Protein AF-A0A0C2F313-F1 (afdb_monomer)

pLDDT: mean 82.33, std 13.72, range [40.53, 96.88]

Structure (mmCIF, N/CA/C/O backbone):
data_AF-A0A0C2F313-F1
#
_entry.id   AF-A0A0C2F313-F1
#
loop_
_atom_site.group_PDB
_atom_site.id
_atom_site.type_symbol
_atom_site.label_atom_id
_atom_site.label_alt_id
_atom_site.label_comp_id
_atom_site.label_asym_id
_atom_site.label_entity_id
_atom_site.label_seq_id
_atom_site.pdbx_PDB_ins_code
_atom_site.Cartn_x
_atom_site.Cartn_y
_atom_site.Cartn_z
_atom_site.occupancy
_atom_site.B_iso_or_equiv
_atom_site.auth_seq_id
_atom_site.auth_comp_id
_atom_site.auth_asym_id
_atom_site.auth_atom_id
_atom_site.pdbx_PDB_model_num
ATOM 1 N N . CYS A 1 1 ? -8.601 -24.180 -4.640 1.00 41.12 1 CYS A N 1
ATOM 2 C CA . CYS A 1 1 ? -8.297 -23.040 -3.753 1.00 41.12 1 CYS A CA 1
ATOM 3 C C . CYS A 1 1 ? -7.068 -23.383 -2.917 1.00 41.12 1 CYS A C 1
ATOM 5 O O . CYS A 1 1 ? -7.203 -24.050 -1.906 1.00 41.12 1 CYS A O 1
ATOM 7 N N . LEU A 1 2 ? -5.879 -23.014 -3.387 1.00 40.53 2 LEU A N 1
ATOM 8 C CA . LEU A 1 2 ? -4.592 -23.135 -2.686 1.00 40.53 2 LEU A CA 1
ATOM 9 C C . LEU A 1 2 ? -3.961 -21.728 -2.689 1.00 40.53 2 LEU A C 1
ATOM 11 O O . LEU A 1 2 ? -4.260 -20.964 -3.603 1.00 40.53 2 LEU A O 1
ATOM 15 N N . PRO A 1 3 ? -3.248 -21.316 -1.632 1.00 49.00 3 PRO A N 1
ATOM 16 C CA . PRO A 1 3 ? -3.919 -20.667 -0.516 1.00 49.00 3 PRO A CA 1
ATOM 17 C C . PRO A 1 3 ? -3.353 -19.272 -0.231 1.00 49.00 3 PRO A C 1
ATOM 19 O O . PRO A 1 3 ? -2.154 -19.018 -0.322 1.00 49.00 3 PRO A O 1
ATOM 22 N N . PHE A 1 4 ? -4.233 -18.405 0.264 1.00 51.00 4 PHE A N 1
ATOM 23 C CA . PHE A 1 4 ? -3.925 -17.141 0.942 1.00 51.00 4 PHE A CA 1
ATOM 24 C C . PHE A 1 4 ? -2.822 -17.277 2.031 1.00 51.00 4 PHE A C 1
ATOM 26 O O . PHE A 1 4 ? -2.242 -16.289 2.468 1.00 51.00 4 PHE A O 1
ATOM 33 N N . GLU A 1 5 ? -2.483 -18.503 2.449 1.00 47.06 5 GLU A N 1
ATOM 34 C CA . GLU A 1 5 ? -1.403 -18.835 3.385 1.00 47.06 5 GLU A CA 1
ATOM 35 C C . GLU A 1 5 ? 0.015 -18.559 2.858 1.00 47.06 5 GLU A C 1
ATOM 37 O O . GLU A 1 5 ? 0.866 -18.164 3.654 1.00 47.06 5 GLU A O 1
ATOM 42 N N . LEU A 1 6 ? 0.287 -18.664 1.547 1.00 49.97 6 LEU A N 1
ATOM 43 C CA . LEU A 1 6 ? 1.620 -18.335 1.002 1.00 49.97 6 LEU A CA 1
ATOM 44 C C . LEU A 1 6 ? 1.937 -16.834 1.113 1.00 49.97 6 LEU A C 1
ATOM 46 O O . LEU A 1 6 ? 3.090 -16.452 1.297 1.00 49.97 6 LEU A O 1
ATOM 50 N N . LEU A 1 7 ? 0.906 -15.982 1.106 1.00 52.38 7 LEU A N 1
ATOM 51 C CA . LEU A 1 7 ? 1.035 -14.547 1.376 1.00 52.38 7 LEU A CA 1
ATOM 52 C C . LEU A 1 7 ? 1.243 -14.246 2.875 1.00 52.38 7 LEU A C 1
ATOM 54 O O . LEU A 1 7 ? 1.734 -13.169 3.228 1.00 52.38 7 LEU A O 1
ATOM 58 N N . ASN A 1 8 ? 0.888 -15.190 3.75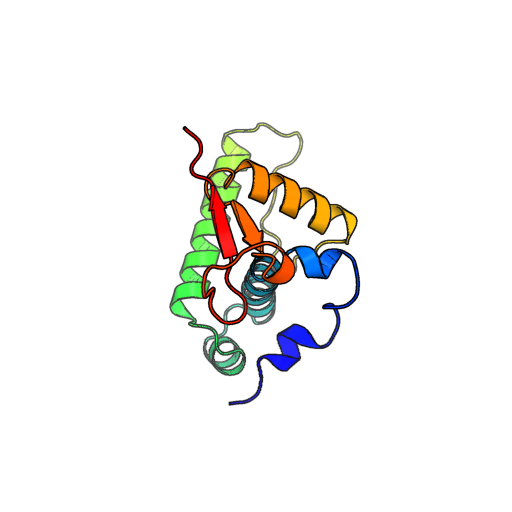7 1.00 51.84 8 ASN A N 1
ATOM 59 C CA . ASN A 1 8 ? 0.809 -14.998 5.207 1.00 51.84 8 ASN A CA 1
ATOM 60 C C . ASN A 1 8 ? 1.941 -15.652 6.014 1.00 51.84 8 ASN A C 1
ATOM 62 O O . ASN A 1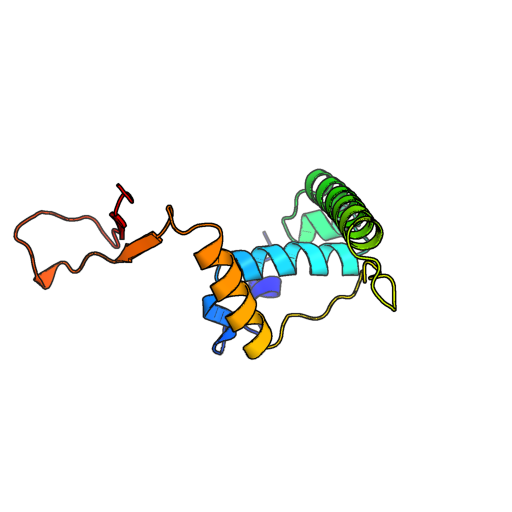 8 ? 2.181 -15.232 7.146 1.00 51.84 8 ASN A O 1
ATOM 66 N N . ALA A 1 9 ? 2.648 -16.646 5.472 1.00 44.34 9 ALA A N 1
ATOM 67 C CA . ALA A 1 9 ? 3.448 -17.569 6.283 1.00 44.34 9 ALA A CA 1
ATOM 68 C C . ALA A 1 9 ? 4.632 -16.949 7.060 1.00 44.34 9 ALA A C 1
ATOM 70 O O . ALA A 1 9 ? 5.004 -17.485 8.098 1.00 44.34 9 ALA A O 1
ATOM 71 N N . ALA A 1 10 ? 5.220 -15.827 6.622 1.00 47.75 10 ALA A N 1
ATOM 72 C CA . ALA A 1 10 ? 6.527 -15.399 7.149 1.00 47.75 10 ALA A CA 1
ATOM 73 C C . ALA A 1 10 ? 6.556 -14.127 8.028 1.00 47.75 10 ALA A C 1
ATOM 75 O O . ALA A 1 10 ? 7.614 -13.785 8.540 1.00 47.75 10 ALA A O 1
ATOM 76 N N . THR A 1 11 ? 5.465 -13.368 8.198 1.00 50.59 11 THR A N 1
ATOM 77 C CA . THR A 1 11 ? 5.623 -11.942 8.613 1.00 50.59 11 THR A CA 1
ATOM 78 C C . THR A 1 11 ? 4.444 -11.302 9.346 1.00 50.59 11 THR A C 1
ATOM 80 O O . THR A 1 11 ? 4.453 -10.098 9.589 1.00 50.59 11 THR A O 1
ATOM 83 N N . PHE A 1 12 ? 3.406 -12.054 9.711 1.00 54.50 12 PHE A N 1
ATOM 84 C CA . PHE A 1 12 ? 2.401 -11.528 10.651 1.00 54.50 12 PHE A CA 1
ATOM 85 C C . PHE A 1 12 ? 2.943 -11.450 12.090 1.00 54.50 12 PHE A C 1
ATOM 87 O O . PHE A 1 12 ? 2.190 -11.203 13.027 1.00 54.50 12 PHE A O 1
ATOM 94 N N . GLN A 1 13 ? 4.244 -11.651 12.284 1.00 56.81 13 GLN A N 1
ATOM 95 C CA . GLN A 1 13 ? 4.920 -11.561 13.566 1.00 56.81 13 GLN A CA 1
ATOM 96 C C . GLN A 1 13 ? 5.637 -10.203 13.645 1.00 56.81 13 GLN A C 1
ATOM 98 O O . GLN A 1 13 ? 6.370 -9.842 12.732 1.00 56.81 13 GLN A O 1
ATOM 103 N N . GLY A 1 14 ? 5.382 -9.435 14.711 1.00 66.56 14 GLY A N 1
ATOM 104 C CA . GLY A 1 14 ? 6.030 -8.140 14.965 1.00 66.56 14 GLY A CA 1
ATOM 105 C C . GLY A 1 14 ? 5.176 -6.880 14.700 1.00 66.56 14 GLY A C 1
ATOM 106 O O . GLY A 1 14 ? 3.997 -6.969 14.333 1.00 66.56 14 GLY A O 1
ATOM 107 N N . PRO A 1 15 ? 5.740 -5.677 14.934 1.00 63.84 15 PRO A N 1
ATOM 108 C CA . PRO A 1 15 ? 5.083 -4.376 14.750 1.00 63.84 15 PRO A CA 1
ATOM 109 C C . PRO A 1 15 ? 4.502 -4.138 13.350 1.00 63.84 15 PRO A C 1
ATOM 111 O O . PRO A 1 15 ? 3.489 -3.434 13.233 1.00 63.84 15 PRO A O 1
ATOM 114 N N . GLY A 1 16 ? 5.090 -4.736 12.308 1.00 65.75 16 GLY A N 1
ATOM 115 C CA . GLY A 1 16 ? 4.598 -4.694 10.930 1.00 65.75 16 GLY A CA 1
ATOM 116 C C . GLY A 1 16 ? 3.176 -5.239 10.751 1.00 65.75 16 GLY A C 1
ATOM 117 O O . GLY A 1 16 ? 2.416 -4.693 9.951 1.00 65.75 16 GLY A O 1
ATOM 118 N N . ARG A 1 17 ? 2.739 -6.209 11.576 1.00 74.50 17 ARG A N 1
ATOM 119 C CA . ARG A 1 17 ? 1.363 -6.756 11.551 1.00 74.50 17 ARG A CA 1
ATOM 120 C C . ARG A 1 17 ? 0.295 -5.673 11.696 1.00 74.50 17 ARG A C 1
ATOM 122 O O . ARG A 1 17 ? -0.784 -5.773 11.120 1.00 74.50 17 ARG A O 1
ATOM 129 N N . ARG A 1 18 ? 0.583 -4.623 12.465 1.00 82.75 18 ARG A N 1
ATOM 130 C CA . ARG A 1 18 ? -0.366 -3.536 12.744 1.00 82.75 18 ARG A CA 1
ATOM 131 C C . ARG A 1 18 ? -0.640 -2.648 11.519 1.00 82.75 18 ARG A C 1
ATOM 133 O O . ARG A 1 18 ? -1.456 -1.742 11.622 1.00 82.75 18 ARG A O 1
ATOM 140 N N . LEU A 1 19 ? 0.050 -2.847 10.391 1.00 86.31 19 LEU A N 1
ATOM 141 C CA . LEU A 1 19 ? -0.317 -2.221 9.115 1.00 86.31 19 LEU A CA 1
ATOM 142 C C . LEU A 1 19 ? -1.563 -2.888 8.483 1.00 86.31 19 LEU A C 1
ATOM 144 O O . LEU A 1 19 ? -2.232 -2.270 7.661 1.00 86.31 19 LEU A O 1
ATOM 148 N N . GLY A 1 20 ? -1.929 -4.098 8.929 1.00 87.12 20 GLY A N 1
ATOM 149 C CA . GLY A 1 20 ? -3.204 -4.745 8.605 1.00 87.12 20 GLY A CA 1
ATOM 150 C C . GLY A 1 20 ? -3.362 -5.065 7.120 1.00 87.12 20 GLY A C 1
ATOM 151 O O . GLY A 1 20 ? -2.408 -5.486 6.464 1.00 87.12 20 GLY A O 1
ATOM 152 N N . ASP A 1 21 ? -4.562 -4.837 6.588 1.00 87.50 21 ASP A N 1
ATOM 153 C CA . ASP A 1 21 ? -4.912 -5.134 5.192 1.00 87.50 21 ASP A CA 1
ATOM 154 C C . ASP A 1 21 ? -4.039 -4.381 4.184 1.00 87.50 21 ASP A C 1
ATOM 156 O O . ASP A 1 21 ? -3.764 -4.889 3.100 1.00 87.50 21 ASP A O 1
ATOM 160 N N . LEU A 1 22 ? -3.518 -3.206 4.548 1.00 89.44 22 LEU A N 1
ATOM 161 C CA . LEU A 1 22 ? -2.597 -2.464 3.688 1.00 89.44 22 LEU A CA 1
ATOM 162 C C . LEU A 1 22 ? -1.325 -3.270 3.398 1.00 89.44 22 LEU A C 1
ATOM 164 O O . LEU A 1 22 ? -0.849 -3.274 2.266 1.00 89.44 22 LEU A O 1
ATOM 168 N N . LEU A 1 23 ? -0.809 -4.012 4.384 1.00 86.75 23 LEU A N 1
ATOM 169 C CA . LEU A 1 23 ? 0.347 -4.884 4.176 1.00 86.75 23 LEU A CA 1
ATOM 170 C C . LEU A 1 23 ? 0.011 -6.039 3.223 1.00 86.75 23 LEU A C 1
ATOM 172 O O . LEU A 1 23 ? 0.845 -6.416 2.402 1.00 86.75 23 LEU A O 1
ATOM 176 N N . VAL A 1 24 ? -1.206 -6.582 3.310 1.00 86.19 24 VAL A N 1
ATOM 177 C CA . VAL A 1 24 ? -1.700 -7.636 2.410 1.00 86.19 24 VAL A CA 1
ATOM 178 C C . VAL A 1 24 ? -1.783 -7.112 0.977 1.00 86.19 24 VAL A C 1
ATOM 180 O O . VAL A 1 24 ? -1.280 -7.758 0.059 1.00 86.19 24 VAL A O 1
ATOM 183 N N . LEU A 1 25 ? -2.340 -5.913 0.786 1.00 89.50 25 LEU A N 1
ATOM 184 C CA . LEU A 1 25 ? -2.427 -5.265 -0.523 1.00 89.50 25 LEU A CA 1
ATOM 185 C C . LEU A 1 25 ? -1.043 -4.977 -1.112 1.00 89.50 25 LEU A C 1
ATOM 187 O O . LEU A 1 25 ? -0.803 -5.284 -2.278 1.00 89.50 25 LEU A O 1
ATOM 191 N N . MET A 1 26 ? -0.109 -4.452 -0.312 1.00 89.06 26 MET A N 1
ATOM 192 C CA . MET A 1 26 ? 1.269 -4.223 -0.760 1.00 89.06 26 MET A CA 1
ATOM 193 C C . MET A 1 26 ? 1.918 -5.518 -1.262 1.00 89.06 26 MET A C 1
ATOM 195 O O . MET A 1 26 ? 2.563 -5.505 -2.306 1.00 89.06 26 MET A O 1
ATOM 199 N N . ARG A 1 27 ? 1.696 -6.644 -0.575 1.00 85.56 27 ARG A N 1
ATOM 200 C CA . ARG A 1 27 ? 2.234 -7.950 -0.989 1.00 85.56 27 ARG A CA 1
ATOM 201 C C . ARG A 1 27 ? 1.568 -8.524 -2.219 1.00 85.56 27 ARG A C 1
ATOM 203 O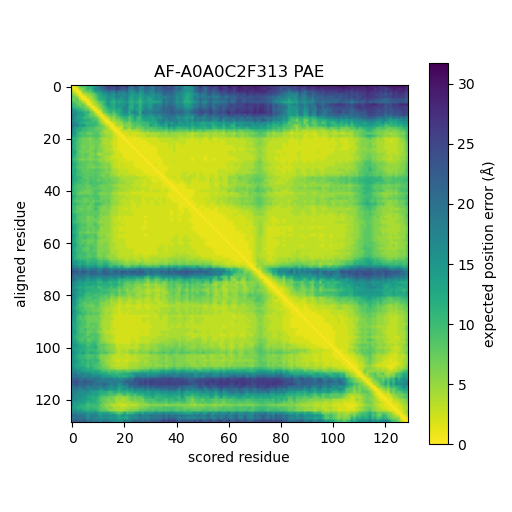 O . ARG A 1 27 ? 2.243 -9.144 -3.025 1.00 85.56 27 ARG A O 1
ATOM 210 N N . ALA A 1 28 ? 0.257 -8.349 -2.357 1.00 89.12 28 ALA A N 1
ATOM 211 C CA . ALA A 1 28 ? -0.439 -8.754 -3.569 1.00 89.12 28 ALA A CA 1
ATOM 212 C C . ALA A 1 28 ? 0.195 -8.067 -4.788 1.00 89.12 28 ALA A C 1
ATOM 214 O O . ALA A 1 28 ? 0.475 -8.715 -5.793 1.00 89.12 28 ALA A O 1
ATOM 215 N N . VAL A 1 29 ? 0.504 -6.772 -4.657 1.00 90.62 29 VAL A N 1
ATOM 216 C CA . VAL A 1 29 ? 1.208 -6.009 -5.689 1.00 90.62 29 VAL A CA 1
ATOM 217 C C . VAL A 1 29 ? 2.626 -6.533 -5.902 1.00 90.62 29 VAL A C 1
ATOM 219 O O . VAL A 1 29 ? 2.931 -6.944 -7.017 1.00 90.62 29 VAL A O 1
ATOM 222 N N . THR A 1 30 ? 3.481 -6.581 -4.878 1.00 88.06 30 THR A N 1
ATOM 223 C CA . THR A 1 30 ? 4.883 -7.008 -5.063 1.00 88.06 30 THR A CA 1
ATOM 224 C C . THR A 1 30 ? 5.008 -8.462 -5.516 1.00 88.06 30 THR A C 1
ATOM 226 O O . THR A 1 30 ? 5.826 -8.759 -6.378 1.00 88.06 30 THR A O 1
ATOM 229 N N . GLY A 1 31 ? 4.156 -9.359 -5.019 1.00 86.88 31 GLY A N 1
ATOM 230 C CA . GLY A 1 31 ? 4.088 -10.750 -5.465 1.00 86.88 31 GLY A CA 1
ATOM 231 C C . GLY A 1 31 ? 3.685 -10.870 -6.934 1.00 86.88 31 GLY A C 1
ATOM 232 O O . GLY A 1 31 ? 4.311 -11.612 -7.680 1.00 86.88 31 GLY A O 1
ATOM 233 N N . SER A 1 32 ? 2.695 -10.092 -7.387 1.00 89.50 32 SER A N 1
ATOM 234 C CA . SER A 1 32 ? 2.329 -10.075 -8.811 1.00 89.50 32 SER A CA 1
ATOM 235 C C . SER A 1 32 ? 3.426 -9.494 -9.712 1.00 89.50 32 SER A C 1
ATOM 237 O O . SER A 1 32 ? 3.605 -9.972 -10.829 1.00 89.50 32 SER A O 1
ATOM 239 N N . GLU A 1 33 ? 4.177 -8.492 -9.241 1.00 89.12 33 GLU A N 1
ATOM 240 C CA . GLU A 1 33 ? 5.303 -7.910 -9.987 1.00 89.12 33 GLU A CA 1
ATOM 241 C C . GLU A 1 33 ? 6.477 -8.895 -10.085 1.00 89.12 33 GLU A C 1
ATOM 243 O O . GLU A 1 33 ? 7.073 -9.019 -11.156 1.00 89.12 33 GLU A O 1
ATOM 248 N N . ALA A 1 34 ? 6.766 -9.644 -9.012 1.00 86.94 34 ALA A N 1
ATOM 249 C CA . ALA A 1 34 ? 7.801 -10.681 -8.994 1.00 86.94 34 ALA A CA 1
ATOM 250 C C . ALA A 1 34 ? 7.517 -11.796 -10.018 1.00 86.94 34 ALA A C 1
ATOM 252 O O . ALA A 1 34 ? 8.419 -12.250 -10.722 1.00 86.94 34 ALA A O 1
ATOM 253 N N . GLU A 1 35 ?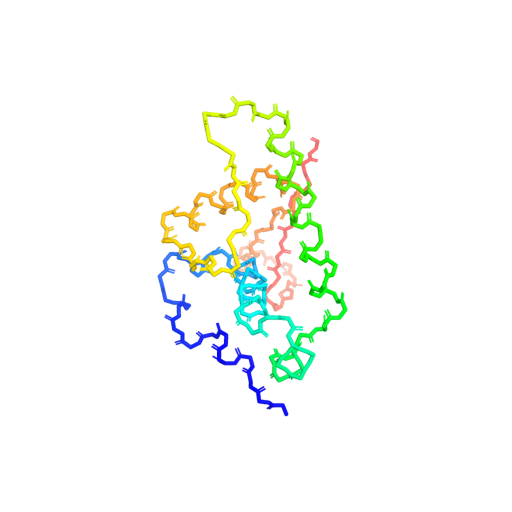 6.242 -12.154 -10.182 1.00 88.25 35 GLU A N 1
ATOM 254 C CA . GLU A 1 35 ? 5.753 -13.084 -11.210 1.00 88.25 35 GLU A CA 1
ATOM 255 C C . GLU A 1 35 ? 5.557 -12.415 -12.587 1.00 88.25 35 GLU A C 1
ATOM 257 O O . GLU A 1 35 ? 4.887 -12.951 -13.470 1.00 88.25 35 GLU A O 1
ATOM 262 N N . LYS A 1 36 ? 6.115 -11.213 -12.794 1.00 88.88 36 LYS A N 1
ATOM 263 C CA . LYS A 1 36 ? 6.055 -10.438 -14.048 1.00 88.88 36 LYS A CA 1
ATOM 264 C C . LYS A 1 36 ? 4.635 -10.169 -14.553 1.00 88.88 36 LYS A C 1
ATOM 266 O O . LYS A 1 36 ? 4.439 -9.957 -15.750 1.00 88.88 36 LYS A O 1
ATOM 271 N N . MET A 1 37 ? 3.659 -10.119 -13.649 1.00 87.56 37 MET A N 1
ATOM 272 C CA . MET A 1 37 ? 2.235 -9.974 -13.955 1.00 87.56 37 MET A CA 1
ATOM 273 C C . MET A 1 37 ? 1.676 -11.121 -14.805 1.00 87.56 37 MET A C 1
ATOM 275 O O . MET A 1 37 ? 0.706 -10.915 -15.529 1.00 87.56 37 MET A O 1
ATOM 279 N N . ASP A 1 38 ? 2.239 -12.326 -14.725 1.00 92.31 38 ASP A N 1
ATOM 280 C CA . ASP A 1 38 ? 1.719 -13.467 -15.476 1.00 92.31 38 ASP A CA 1
ATOM 281 C C . ASP A 1 38 ? 0.249 -13.784 -15.088 1.00 92.31 38 ASP A C 1
ATOM 283 O O . ASP A 1 38 ? -0.079 -13.838 -13.893 1.00 92.31 38 ASP A O 1
ATOM 287 N N . PRO A 1 39 ? -0.675 -13.957 -16.058 1.00 92.94 39 PRO A N 1
ATOM 288 C CA . PRO A 1 39 ? -2.082 -14.227 -15.767 1.00 92.94 39 PRO A CA 1
ATOM 289 C C . PRO A 1 39 ? -2.319 -15.520 -14.981 1.00 92.94 39 PRO A C 1
ATOM 291 O O . PRO A 1 39 ? -3.200 -15.545 -14.116 1.00 92.94 39 PRO A O 1
ATOM 294 N N . GLU A 1 40 ? -1.553 -16.580 -15.253 1.00 91.50 40 GLU A N 1
ATOM 295 C CA . GLU A 1 40 ? -1.701 -17.866 -14.568 1.00 91.50 40 GLU A CA 1
ATOM 296 C C . GLU A 1 40 ? -1.159 -17.792 -13.141 1.00 91.50 40 GLU A C 1
ATOM 298 O O . GLU A 1 40 ? -1.796 -18.290 -12.209 1.00 91.50 40 GLU A O 1
ATOM 303 N N . ALA A 1 41 ? -0.021 -17.125 -12.941 1.00 86.44 41 ALA A N 1
ATOM 304 C CA . ALA A 1 41 ? 0.531 -16.851 -11.619 1.00 86.44 41 ALA A CA 1
ATOM 305 C C . ALA A 1 41 ? -0.421 -15.985 -10.780 1.00 86.44 41 ALA A C 1
ATOM 307 O O . ALA A 1 41 ? -0.708 -16.312 -9.627 1.00 86.44 41 ALA A O 1
ATOM 308 N N . CYS A 1 42 ? -1.006 -14.938 -11.374 1.00 89.12 42 CYS A N 1
ATOM 309 C CA . CYS A 1 42 ? -2.030 -14.129 -10.713 1.00 89.12 42 CYS A CA 1
ATOM 310 C C . CYS A 1 42 ? -3.239 -14.984 -10.303 1.00 89.12 42 CYS A C 1
ATOM 312 O O . CYS A 1 42 ? -3.706 -14.867 -9.171 1.00 89.12 42 CYS A O 1
ATOM 314 N N . ALA A 1 43 ? -3.718 -15.879 -11.175 1.00 90.44 43 ALA A N 1
ATOM 315 C CA . ALA A 1 43 ? -4.823 -16.783 -10.855 1.00 90.44 43 ALA A CA 1
ATOM 316 C C . ALA A 1 43 ? -4.478 -17.745 -9.702 1.00 90.44 43 ALA A C 1
ATOM 318 O O . ALA A 1 43 ? -5.308 -17.953 -8.816 1.00 90.44 43 ALA A O 1
ATOM 319 N N . LYS A 1 44 ? -3.246 -18.275 -9.662 1.00 88.38 44 LYS A N 1
ATOM 320 C CA . LYS A 1 44 ? -2.744 -19.119 -8.558 1.00 88.38 44 LYS A CA 1
ATOM 321 C C . LYS A 1 44 ? -2.689 -18.365 -7.226 1.00 88.38 44 LYS A C 1
ATOM 323 O O . LYS A 1 44 ? -3.009 -18.945 -6.196 1.00 88.38 44 LYS A O 1
ATOM 328 N N . LEU A 1 45 ? -2.343 -17.077 -7.251 1.00 83.50 45 LEU A N 1
ATOM 329 C CA . LEU A 1 45 ? -2.332 -16.195 -6.076 1.00 83.50 45 LEU A CA 1
ATOM 330 C C . LEU A 1 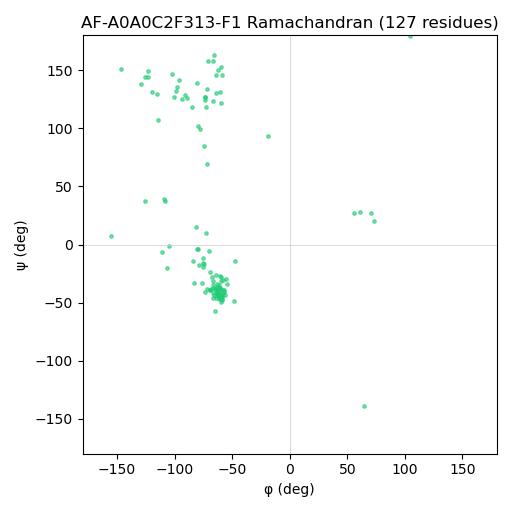45 ? -3.728 -15.664 -5.691 1.00 83.50 45 LEU A C 1
ATOM 332 O O . LEU A 1 45 ? -3.860 -14.953 -4.696 1.00 83.50 45 LEU A O 1
ATOM 336 N N . GLY A 1 46 ? -4.774 -15.977 -6.465 1.00 86.94 46 GLY A N 1
ATOM 337 C CA . GLY A 1 46 ? -6.127 -15.454 -6.251 1.00 86.94 46 GLY A CA 1
ATOM 338 C C . GLY A 1 46 ? -6.295 -13.977 -6.629 1.00 86.94 46 GLY A C 1
ATOM 339 O O . GLY A 1 46 ? -7.225 -13.319 -6.165 1.00 86.94 46 GLY A O 1
ATOM 340 N N . LEU A 1 47 ? -5.403 -13.439 -7.464 1.00 90.31 47 LEU A N 1
ATOM 341 C CA . LEU A 1 47 ? -5.394 -12.046 -7.901 1.00 90.31 47 LEU A CA 1
ATOM 342 C C . LEU A 1 47 ? -6.086 -11.872 -9.255 1.00 90.31 47 LEU A C 1
ATOM 344 O O . LEU A 1 47 ? -5.921 -12.655 -10.193 1.00 90.31 47 LEU A O 1
ATOM 348 N N . ARG A 1 48 ? -6.821 -10.767 -9.403 1.00 94.31 48 ARG A N 1
ATOM 349 C CA . ARG A 1 48 ? -7.427 -10.382 -10.682 1.00 94.31 48 ARG A CA 1
ATOM 350 C C . ARG A 1 48 ? -6.374 -9.730 -11.579 1.00 94.31 48 ARG A C 1
ATOM 352 O O . ARG A 1 48 ? -6.111 -8.540 -11.440 1.00 94.31 48 ARG A O 1
ATOM 359 N N . HIS A 1 49 ? -5.852 -10.475 -12.554 1.00 94.06 49 HIS A N 1
ATOM 360 C CA . HIS A 1 49 ? -4.784 -10.017 -13.459 1.00 94.06 49 HIS A CA 1
ATOM 361 C C . HIS A 1 49 ? -5.033 -8.621 -14.073 1.00 94.06 49 HIS A C 1
ATOM 363 O O . HIS A 1 49 ? -4.184 -7.740 -13.973 1.00 94.06 49 HIS A O 1
ATOM 369 N N . LYS A 1 50 ? -6.233 -8.361 -14.620 1.00 95.94 50 LYS A N 1
ATOM 370 C CA . LYS A 1 50 ? -6.577 -7.035 -15.181 1.00 95.94 50 LYS A CA 1
ATOM 371 C C . LYS A 1 50 ? -6.441 -5.897 -14.160 1.00 95.94 50 LYS A C 1
ATOM 373 O O . LYS A 1 50 ? -5.984 -4.823 -14.518 1.00 95.94 50 LYS A O 1
ATOM 378 N N . ALA A 1 51 ? -6.820 -6.129 -12.902 1.00 95.69 51 ALA A N 1
ATOM 379 C CA . ALA A 1 51 ? -6.684 -5.118 -11.855 1.00 95.69 51 ALA A CA 1
ATOM 380 C C . ALA A 1 51 ? -5.208 -4.865 -11.517 1.00 95.69 51 ALA A C 1
ATOM 382 O O . ALA A 1 51 ? -4.813 -3.715 -11.364 1.00 95.69 51 ALA A O 1
ATOM 383 N N . MET A 1 52 ? -4.384 -5.917 -11.481 1.00 94.75 52 MET A N 1
ATOM 384 C CA . MET A 1 52 ? -2.943 -5.785 -11.235 1.00 94.75 52 MET A CA 1
ATOM 385 C C . MET A 1 52 ? -2.236 -4.987 -12.337 1.00 94.75 52 MET A C 1
ATOM 387 O O . MET A 1 52 ? -1.409 -4.127 -12.038 1.00 94.75 52 MET A O 1
ATOM 391 N N . MET A 1 53 ? -2.630 -5.184 -13.599 1.00 95.19 53 MET A N 1
ATOM 392 C CA . MET A 1 53 ? -2.120 -4.395 -14.726 1.00 95.19 53 MET A CA 1
ATOM 393 C C . MET A 1 53 ? -2.460 -2.904 -14.603 1.00 95.19 53 MET A C 1
ATOM 395 O O . MET A 1 53 ? -1.594 -2.059 -14.840 1.00 95.19 53 MET A O 1
ATOM 399 N N . GLU A 1 54 ? -3.686 -2.560 -14.197 1.00 96.88 54 GLU A N 1
ATOM 400 C CA . GLU A 1 54 ? -4.051 -1.156 -13.964 1.00 96.88 54 GLU A CA 1
ATOM 401 C C . GLU A 1 54 ? -3.329 -0.567 -12.745 1.00 96.88 54 GLU A C 1
ATOM 403 O O . GLU A 1 54 ? -2.865 0.570 -12.808 1.00 96.88 54 GLU A O 1
ATOM 408 N N . ILE A 1 55 ? -3.144 -1.340 -11.666 1.00 95.12 55 ILE A N 1
ATOM 409 C CA . ILE A 1 55 ? -2.351 -0.909 -10.503 1.00 95.12 55 ILE A CA 1
ATOM 410 C C . ILE A 1 55 ? -0.914 -0.588 -10.924 1.00 95.12 55 ILE A C 1
ATOM 412 O O . ILE A 1 55 ? -0.382 0.449 -10.526 1.00 95.12 55 ILE A O 1
ATOM 416 N N . ARG A 1 56 ? -0.290 -1.428 -11.759 1.00 93.50 56 ARG A N 1
ATOM 417 C CA . ARG A 1 56 ? 1.061 -1.180 -12.281 1.00 93.50 56 ARG A CA 1
ATOM 418 C C . ARG A 1 56 ? 1.134 0.134 -13.055 1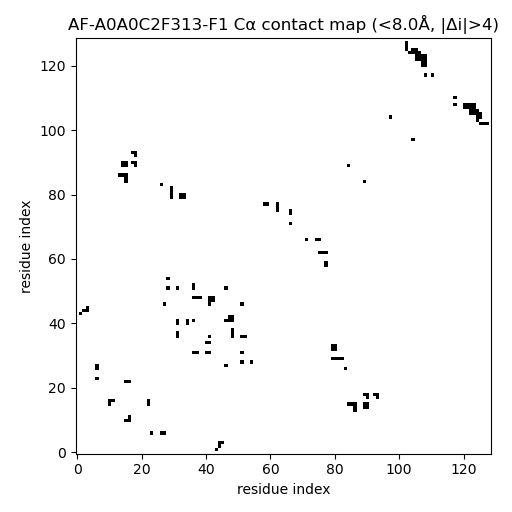.00 93.50 56 ARG A C 1
ATOM 420 O O . ARG A 1 56 ? 2.011 0.951 -12.783 1.00 93.50 56 ARG A O 1
ATOM 427 N N . ARG A 1 57 ? 0.183 0.372 -13.965 1.00 94.50 57 ARG A N 1
ATOM 428 C CA . ARG A 1 57 ? 0.096 1.627 -14.732 1.00 94.50 57 ARG A CA 1
ATOM 429 C C . ARG A 1 57 ? -0.086 2.837 -13.820 1.00 94.50 57 ARG A C 1
ATOM 431 O O . ARG A 1 57 ? 0.618 3.830 -13.990 1.00 94.50 57 ARG A O 1
ATOM 438 N N . LEU A 1 58 ? -0.987 2.747 -12.844 1.00 96.19 58 LEU A N 1
ATOM 439 C CA . LEU A 1 58 ? -1.251 3.828 -11.897 1.00 96.19 58 LEU A CA 1
ATOM 440 C C . LEU A 1 58 ? -0.014 4.147 -11.049 1.00 96.19 58 LEU A C 1
ATOM 442 O O . LEU A 1 58 ? 0.319 5.315 -10.872 1.00 96.19 58 LEU A O 1
ATOM 446 N N . ARG A 1 59 ? 0.716 3.127 -10.583 1.00 93.88 59 ARG A N 1
ATOM 447 C CA . 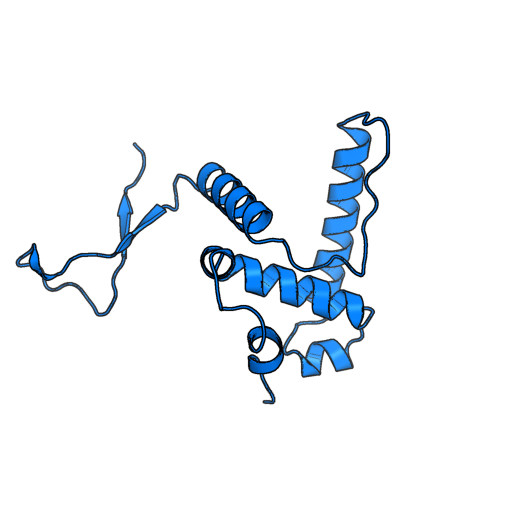ARG A 1 59 ? 1.984 3.315 -9.862 1.00 93.88 59 ARG A CA 1
ATOM 448 C C . ARG A 1 59 ? 3.004 4.066 -10.712 1.00 93.88 59 ARG A C 1
ATOM 450 O O . ARG A 1 59 ? 3.566 5.042 -10.231 1.00 93.88 59 ARG A O 1
ATOM 457 N N . THR A 1 60 ? 3.189 3.677 -11.977 1.00 93.00 60 THR A N 1
ATOM 458 C CA . THR A 1 60 ? 4.096 4.384 -12.897 1.00 93.00 60 THR A CA 1
ATOM 459 C C . THR A 1 60 ? 3.693 5.848 -13.083 1.00 93.00 60 THR A C 1
ATOM 461 O O . THR A 1 60 ? 4.543 6.734 -13.024 1.00 93.00 60 THR A O 1
ATOM 464 N N . GLN A 1 61 ? 2.398 6.123 -13.266 1.00 94.81 61 GLN A N 1
ATOM 465 C CA . GLN A 1 61 ? 1.895 7.493 -13.409 1.00 94.81 61 GLN A CA 1
ATOM 466 C C . GLN A 1 61 ? 2.169 8.333 -12.157 1.00 94.81 61 GLN A C 1
ATOM 468 O O . GLN A 1 61 ? 2.690 9.440 -12.271 1.00 94.81 61 GLN A O 1
ATOM 473 N N . LEU A 1 62 ? 1.879 7.799 -10.968 1.00 94.00 62 LEU A N 1
ATOM 474 C CA . LEU A 1 62 ? 2.132 8.489 -9.702 1.00 94.00 62 LEU A CA 1
ATOM 475 C C . LEU A 1 62 ? 3.628 8.744 -9.478 1.00 94.00 62 LEU A C 1
ATOM 477 O O . LEU A 1 62 ? 3.994 9.847 -9.083 1.00 94.00 62 LEU A O 1
ATOM 481 N N . THR A 1 63 ? 4.500 7.778 -9.788 1.00 91.94 63 THR A N 1
ATOM 482 C CA . THR A 1 63 ? 5.959 7.964 -9.716 1.00 91.94 63 THR A CA 1
ATOM 483 C C . THR A 1 63 ? 6.426 9.087 -10.640 1.00 91.94 63 THR A C 1
ATOM 485 O O . THR A 1 63 ? 7.194 9.950 -10.218 1.00 91.94 63 THR A O 1
ATOM 488 N N . ASN A 1 64 ? 5.915 9.137 -11.872 1.00 91.25 64 ASN A N 1
ATOM 489 C CA . ASN A 1 64 ? 6.242 10.212 -12.806 1.00 91.25 64 ASN A CA 1
ATOM 490 C C . ASN A 1 64 ? 5.766 11.579 -12.287 1.00 91.25 64 ASN A C 1
ATOM 492 O O . ASN A 1 64 ? 6.530 12.540 -12.324 1.00 91.25 64 ASN A O 1
ATOM 496 N N . ILE A 1 65 ? 4.546 11.669 -11.745 1.00 92.75 65 ILE A N 1
ATOM 497 C CA . ILE A 1 65 ? 4.021 12.913 -11.158 1.00 92.75 65 ILE A CA 1
ATOM 498 C C . ILE A 1 65 ? 4.909 13.383 -10.003 1.00 92.75 65 ILE A C 1
ATOM 500 O O . ILE A 1 65 ? 5.277 14.557 -9.962 1.00 92.75 65 ILE A O 1
ATOM 504 N N . VAL A 1 66 ? 5.309 12.480 -9.106 1.00 91.00 66 VAL A N 1
ATOM 505 C CA . VAL A 1 66 ? 6.215 12.798 -7.992 1.00 91.00 66 VAL A CA 1
ATOM 506 C C . VAL A 1 66 ? 7.556 13.320 -8.514 1.00 91.00 66 VAL A C 1
ATOM 508 O O . VAL A 1 66 ? 7.966 14.404 -8.109 1.00 91.00 66 VAL A O 1
ATOM 511 N N . ASN A 1 67 ? 8.184 12.631 -9.472 1.00 90.62 67 ASN A N 1
ATOM 512 C CA . ASN A 1 67 ? 9.463 13.058 -10.057 1.00 90.62 67 ASN A CA 1
ATOM 513 C C . ASN A 1 67 ? 9.374 14.422 -10.762 1.00 90.62 67 ASN A C 1
ATOM 515 O O . ASN A 1 67 ? 10.320 15.201 -10.741 1.00 90.62 67 ASN A O 1
ATOM 519 N N . THR A 1 68 ? 8.237 14.733 -11.393 1.00 89.31 68 THR A N 1
ATOM 520 C CA . THR A 1 68 ? 8.037 16.044 -12.039 1.00 89.31 68 THR A CA 1
ATOM 521 C C . THR A 1 68 ? 7.751 17.165 -11.041 1.00 89.31 68 THR A C 1
ATOM 523 O O . THR A 1 68 ? 8.153 18.305 -11.268 1.00 89.31 68 THR A O 1
ATOM 526 N N . SER A 1 69 ? 7.068 16.852 -9.938 1.00 89.62 69 SER A N 1
ATOM 527 C CA . SER A 1 69 ? 6.622 17.831 -8.939 1.00 89.62 69 SER A CA 1
ATOM 528 C C . SER A 1 69 ? 7.719 18.168 -7.930 1.00 89.62 69 SER A C 1
ATOM 530 O O . SER A 1 69 ? 7.815 19.303 -7.466 1.00 89.62 69 SER A O 1
ATOM 532 N N . PHE A 1 70 ? 8.576 17.198 -7.613 1.00 82.94 70 PHE A N 1
ATOM 533 C CA . PHE A 1 70 ? 9.710 17.362 -6.717 1.00 82.94 70 PHE A CA 1
ATOM 534 C C . PHE A 1 70 ? 10.992 17.184 -7.526 1.00 82.94 70 PHE A C 1
ATOM 536 O O . PHE A 1 70 ? 11.346 16.069 -7.894 1.00 82.94 70 PHE A O 1
ATOM 543 N N . LYS A 1 71 ? 11.710 18.284 -7.788 1.00 69.00 71 LYS A N 1
ATOM 544 C CA . LYS A 1 71 ? 13.056 18.253 -8.386 1.00 69.00 71 LYS A CA 1
ATOM 545 C C . LYS A 1 71 ? 14.062 17.721 -7.360 1.00 69.00 71 LYS A C 1
ATOM 547 O O . LYS A 1 71 ? 14.842 18.484 -6.793 1.00 69.00 71 LYS A O 1
ATOM 552 N N . GLN A 1 72 ? 13.960 16.437 -7.038 1.00 67.94 72 GLN A N 1
ATOM 553 C CA . GLN A 1 72 ? 14.900 15.747 -6.163 1.00 67.94 72 GLN A CA 1
ATOM 554 C C . GLN A 1 72 ? 16.243 15.573 -6.883 1.00 67.94 72 GLN A C 1
ATOM 556 O O . GLN A 1 72 ? 16.306 15.629 -8.110 1.00 67.94 72 GLN A O 1
ATOM 561 N N . ALA A 1 73 ? 17.320 15.397 -6.112 1.00 65.00 73 ALA A N 1
ATOM 562 C CA . ALA A 1 73 ? 18.660 15.185 -6.664 1.00 65.00 73 ALA A CA 1
ATOM 563 C C . ALA A 1 73 ? 18.726 13.930 -7.555 1.00 65.00 73 ALA A C 1
ATOM 565 O O . ALA A 1 73 ? 19.431 13.944 -8.558 1.00 65.00 73 ALA A O 1
ATOM 566 N N . ASP A 1 74 ? 17.920 12.912 -7.231 1.00 75.50 74 ASP A N 1
ATOM 567 C CA . ASP A 1 74 ? 17.775 11.674 -7.990 1.00 75.50 74 ASP A CA 1
ATOM 568 C C . ASP A 1 74 ? 16.293 11.373 -8.250 1.00 75.50 74 ASP A C 1
ATOM 570 O O . ASP A 1 74 ? 15.451 11.511 -7.359 1.00 75.50 74 ASP A O 1
ATOM 574 N N . ASN A 1 75 ? 15.971 10.931 -9.469 1.00 77.50 75 ASN A N 1
ATOM 575 C CA . ASN A 1 75 ? 14.618 10.500 -9.817 1.00 77.50 75 ASN A CA 1
ATOM 576 C C . ASN A 1 75 ? 14.296 9.157 -9.152 1.00 77.50 75 ASN A C 1
ATOM 578 O O . ASN A 1 75 ? 15.058 8.194 -9.263 1.00 77.50 75 ASN A O 1
ATOM 582 N N . VAL A 1 76 ? 13.114 9.054 -8.545 1.00 82.62 76 VAL A N 1
ATOM 583 C CA . VAL A 1 76 ? 12.623 7.791 -7.991 1.00 82.62 76 VAL A CA 1
ATOM 584 C C . VAL A 1 76 ? 12.210 6.873 -9.139 1.00 82.62 76 VAL A C 1
ATOM 586 O O . VAL A 1 76 ? 11.403 7.244 -9.992 1.00 82.62 76 VAL A O 1
ATOM 589 N N . THR A 1 77 ? 12.743 5.653 -9.164 1.00 81.81 77 THR A N 1
ATOM 590 C CA . THR A 1 77 ? 12.371 4.630 -10.149 1.00 81.81 77 THR A CA 1
ATOM 591 C C . THR A 1 77 ? 11.428 3.603 -9.533 1.00 81.81 77 THR A C 1
ATOM 593 O O . THR A 1 77 ? 11.482 3.300 -8.341 1.00 81.81 77 THR A O 1
ATOM 596 N N . MET A 1 78 ? 10.511 3.082 -10.348 1.00 82.44 78 MET A N 1
ATOM 597 C CA . MET A 1 78 ? 9.594 2.034 -9.915 1.00 82.44 78 MET A CA 1
ATOM 598 C C . MET A 1 78 ? 10.331 0.691 -9.899 1.00 82.44 78 MET A C 1
ATOM 600 O O . MET A 1 78 ? 10.476 0.054 -10.940 1.00 82.44 78 MET A O 1
ATOM 604 N N . ASP A 1 79 ? 10.773 0.268 -8.716 1.00 83.19 79 ASP A N 1
ATOM 605 C CA . ASP A 1 79 ? 11.377 -1.049 -8.507 1.00 83.19 79 ASP A CA 1
ATOM 606 C C . ASP A 1 79 ? 10.300 -2.160 -8.562 1.00 83.19 79 ASP A C 1
ATOM 608 O O . ASP A 1 79 ? 9.358 -2.143 -7.753 1.00 83.19 79 ASP A O 1
ATOM 612 N N . PRO A 1 80 ? 10.386 -3.115 -9.512 1.00 77.69 80 PRO A N 1
ATOM 613 C CA . PRO A 1 80 ? 9.480 -4.262 -9.570 1.00 77.69 80 PRO A CA 1
ATOM 614 C C . PRO A 1 80 ? 9.701 -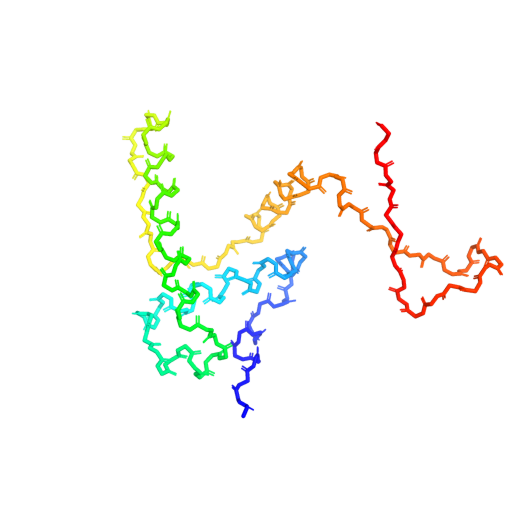5.259 -8.421 1.00 77.69 80 PRO A C 1
ATOM 616 O O . PRO A 1 80 ? 8.763 -5.961 -8.053 1.00 77.69 80 PRO A O 1
ATOM 619 N N . ASN A 1 81 ? 10.892 -5.290 -7.817 1.00 80.75 81 ASN A N 1
ATOM 620 C CA . ASN A 1 81 ? 11.276 -6.231 -6.763 1.00 80.75 81 ASN A CA 1
ATOM 621 C C . ASN A 1 81 ? 11.378 -5.550 -5.392 1.00 80.75 81 ASN A C 1
ATOM 623 O O . ASN A 1 81 ? 12.247 -5.877 -4.582 1.00 80.75 81 ASN A O 1
ATOM 627 N N . LEU A 1 82 ? 10.470 -4.608 -5.126 1.00 82.38 82 LEU A N 1
ATOM 628 C CA . LEU A 1 82 ? 10.473 -3.847 -3.885 1.00 82.38 82 LEU A CA 1
ATOM 629 C C . LEU A 1 82 ? 10.325 -4.788 -2.667 1.00 82.38 82 LEU A C 1
ATOM 631 O O . LEU A 1 82 ? 9.319 -5.505 -2.572 1.00 82.38 82 LEU A O 1
ATOM 635 N N . PRO A 1 83 ? 11.280 -4.784 -1.717 1.00 82.12 83 PRO A N 1
ATOM 636 C CA . PRO A 1 83 ? 11.201 -5.632 -0.536 1.00 82.12 83 PRO A CA 1
ATOM 637 C C . PRO A 1 83 ? 10.039 -5.207 0.376 1.00 82.12 83 PRO A C 1
ATOM 639 O O . PRO A 1 83 ? 9.587 -4.057 0.329 1.00 82.12 83 PRO A O 1
ATOM 642 N N . PRO A 1 84 ? 9.544 -6.111 1.243 1.00 81.25 84 PRO A N 1
ATOM 643 C CA . PRO A 1 84 ? 8.575 -5.726 2.259 1.00 81.25 84 PRO A CA 1
ATOM 644 C C . PRO A 1 84 ? 9.162 -4.629 3.166 1.00 81.25 84 PRO A C 1
ATOM 646 O O . PRO A 1 84 ? 10.363 -4.643 3.447 1.00 81.25 84 PRO A O 1
ATOM 649 N N . PRO A 1 85 ? 8.332 -3.689 3.650 1.00 87.44 85 PRO A N 1
ATOM 650 C CA . PRO A 1 85 ? 8.809 -2.614 4.508 1.00 87.44 85 PRO A CA 1
ATOM 651 C C . PRO A 1 85 ? 9.358 -3.167 5.827 1.00 87.44 85 PRO A C 1
ATOM 653 O O . PRO A 1 85 ? 8.822 -4.131 6.380 1.00 87.44 85 PRO A O 1
ATOM 656 N N . THR A 1 86 ? 10.388 -2.515 6.365 1.00 88.00 86 THR A N 1
ATOM 657 C CA . THR A 1 86 ? 10.881 -2.778 7.725 1.00 88.00 86 THR A CA 1
ATOM 658 C C . THR A 1 86 ? 9.831 -2.391 8.771 1.00 88.00 86 THR A C 1
ATOM 660 O O . THR A 1 86 ? 8.915 -1.617 8.488 1.00 88.00 86 THR A O 1
ATOM 663 N N . ASP A 1 87 ? 9.963 -2.864 10.014 1.00 84.75 87 ASP A N 1
ATOM 664 C CA . ASP A 1 87 ? 9.015 -2.519 11.088 1.00 84.75 87 ASP A CA 1
ATOM 665 C C . ASP A 1 87 ? 8.891 -1.002 11.318 1.00 84.75 87 ASP A C 1
ATOM 667 O O . ASP A 1 87 ? 7.786 -0.486 11.513 1.00 84.75 87 ASP A O 1
ATOM 671 N N . ALA A 1 88 ? 10.009 -0.273 11.232 1.00 88.62 88 ALA A N 1
ATOM 672 C CA . ALA A 1 88 ? 10.027 1.184 11.340 1.00 88.62 88 ALA A CA 1
ATOM 673 C C . ALA A 1 88 ? 9.291 1.849 10.164 1.00 88.62 88 ALA A C 1
ATOM 675 O O . ALA A 1 88 ? 8.470 2.745 10.368 1.00 88.62 88 ALA A O 1
ATOM 676 N N . GLN A 1 89 ? 9.516 1.375 8.934 1.00 90.31 89 GLN A N 1
ATOM 677 C CA . GLN A 1 89 ? 8.793 1.854 7.752 1.00 90.31 89 GLN A CA 1
ATOM 678 C C . GLN A 1 89 ? 7.295 1.550 7.846 1.00 90.31 89 GLN A C 1
ATOM 680 O O . GLN A 1 89 ? 6.474 2.419 7.569 1.00 90.31 89 GLN A O 1
ATOM 685 N N . ALA A 1 90 ? 6.919 0.356 8.306 1.00 89.38 90 ALA A N 1
ATOM 686 C CA . ALA A 1 90 ? 5.525 -0.027 8.502 1.00 89.38 90 ALA A CA 1
ATOM 687 C C . ALA A 1 90 ? 4.824 0.838 9.566 1.00 89.38 90 ALA A C 1
ATOM 689 O O . ALA A 1 90 ? 3.633 1.135 9.440 1.00 89.38 90 ALA A O 1
ATOM 690 N N . GLN A 1 91 ? 5.544 1.268 10.607 1.00 89.56 91 GLN A N 1
ATOM 691 C CA . GLN A 1 91 ? 5.033 2.231 11.580 1.00 89.56 91 GLN A CA 1
ATOM 692 C C . GLN A 1 91 ? 4.808 3.613 10.952 1.00 89.56 91 GLN A C 1
ATOM 694 O O . GLN A 1 91 ? 3.737 4.184 11.154 1.00 89.56 91 GLN A O 1
ATOM 699 N N . MET A 1 92 ? 5.765 4.124 10.172 1.00 93.19 92 MET A N 1
ATOM 700 C CA . MET A 1 92 ? 5.622 5.415 9.484 1.00 93.19 92 MET A CA 1
ATOM 701 C C . MET A 1 92 ? 4.472 5.397 8.471 1.00 93.19 92 MET A C 1
ATOM 703 O O . MET A 1 92 ? 3.642 6.303 8.464 1.00 93.19 92 MET A O 1
ATOM 707 N N . LEU A 1 93 ? 4.349 4.327 7.680 1.00 92.88 93 LEU A N 1
ATOM 708 C CA . LEU A 1 93 ? 3.235 4.141 6.745 1.00 92.88 93 LEU A CA 1
ATOM 709 C C . LEU A 1 93 ? 1.887 4.170 7.468 1.00 92.88 93 LEU A C 1
ATOM 711 O O . LEU A 1 93 ? 0.951 4.822 7.014 1.00 92.88 93 LEU A O 1
ATOM 715 N N . ARG A 1 94 ? 1.788 3.525 8.635 1.00 91.50 94 ARG A N 1
ATOM 716 C CA . ARG A 1 94 ? 0.568 3.567 9.450 1.00 91.50 94 ARG A CA 1
ATOM 717 C C . ARG A 1 94 ? 0.232 4.986 9.900 1.00 91.50 94 ARG A C 1
ATOM 719 O O . ARG A 1 94 ? -0.931 5.366 9.848 1.00 91.50 94 ARG A O 1
ATOM 726 N N . GLN A 1 95 ? 1.226 5.764 10.324 1.00 92.94 95 GLN A N 1
ATOM 727 C CA . GLN A 1 95 ? 1.019 7.160 10.720 1.00 92.94 95 GLN A CA 1
ATOM 728 C C . GLN A 1 95 ? 0.519 8.007 9.544 1.00 92.94 95 GLN A C 1
ATOM 730 O O . GLN A 1 95 ? -0.451 8.742 9.705 1.00 92.94 95 GLN A O 1
ATOM 735 N N . MET A 1 96 ? 1.110 7.847 8.355 1.00 94.56 96 MET A N 1
ATOM 736 C CA . MET A 1 96 ? 0.661 8.539 7.139 1.00 94.56 96 MET A CA 1
ATOM 737 C C . MET A 1 96 ? -0.784 8.181 6.775 1.00 94.56 96 MET A C 1
ATOM 739 O O . MET A 1 96 ? -1.576 9.056 6.437 1.00 94.56 96 MET A O 1
ATOM 743 N N . MET A 1 97 ? -1.150 6.903 6.886 1.00 92.62 97 MET A N 1
ATOM 744 C CA . MET A 1 97 ? -2.508 6.437 6.593 1.00 92.62 97 MET A CA 1
ATOM 745 C C . MET A 1 97 ? -3.535 6.970 7.586 1.00 92.62 97 MET A C 1
ATOM 747 O O . MET A 1 97 ? -4.600 7.409 7.170 1.00 92.62 97 MET A O 1
ATOM 751 N N . VAL A 1 98 ? -3.210 6.991 8.881 1.00 91.25 98 VAL A N 1
ATOM 752 C CA . VAL A 1 98 ? -4.084 7.586 9.904 1.00 91.25 98 VAL A CA 1
ATOM 753 C C . VAL A 1 98 ? -4.252 9.089 9.672 1.00 91.25 98 VAL A C 1
ATOM 755 O O . VAL A 1 98 ? -5.362 9.592 9.803 1.00 91.25 98 VAL A O 1
ATOM 758 N N . ALA A 1 99 ? -3.191 9.796 9.274 1.00 93.56 99 ALA A N 1
ATOM 759 C CA . ALA A 1 99 ? -3.276 11.217 8.943 1.00 93.56 99 ALA A CA 1
ATOM 760 C C . ALA A 1 99 ? -4.164 11.482 7.712 1.00 93.56 99 ALA A C 1
ATOM 762 O O . ALA A 1 99 ? -4.919 12.449 7.703 1.00 93.56 99 ALA A O 1
ATOM 763 N N . GLY A 1 100 ? -4.107 10.616 6.692 1.00 91.44 100 GLY A N 1
ATOM 764 C CA . GLY A 1 100 ? -4.925 10.740 5.480 1.00 91.44 100 GLY A CA 1
ATOM 765 C C . GLY A 1 100 ? -6.377 10.268 5.622 1.00 91.44 100 GLY A C 1
ATOM 766 O O . GLY A 1 100 ? -7.208 10.620 4.791 1.00 91.44 100 GLY A O 1
ATOM 767 N N . LEU A 1 101 ? -6.686 9.472 6.649 1.00 90.06 101 LEU A N 1
ATOM 768 C CA . LEU A 1 101 ? -8.002 8.863 6.891 1.00 90.06 101 LEU A CA 1
ATOM 769 C C . LEU A 1 101 ? -8.518 9.194 8.300 1.00 90.06 101 LEU A C 1
ATOM 771 O O . LEU A 1 101 ? -9.102 8.343 8.975 1.00 90.06 101 LEU A O 1
ATOM 775 N N . ALA A 1 102 ? -8.265 10.417 8.770 1.00 87.94 102 ALA A N 1
ATOM 776 C CA . ALA A 1 102 ? -8.588 10.840 10.132 1.00 87.94 102 ALA A CA 1
ATOM 777 C C . ALA A 1 102 ? -10.097 10.764 10.450 1.00 87.94 102 ALA A C 1
ATOM 779 O O . ALA A 1 102 ? -10.484 10.538 11.594 1.00 87.94 102 ALA A O 1
ATOM 780 N N . ASP A 1 103 ? -10.948 10.892 9.432 1.00 89.62 103 ASP A N 1
ATOM 781 C CA . ASP A 1 103 ? -12.403 10.739 9.496 1.00 89.62 103 ASP A CA 1
ATOM 782 C C . ASP A 1 103 ? -12.863 9.271 9.589 1.00 89.62 103 ASP A C 1
ATOM 784 O O . ASP A 1 103 ? -14.005 8.995 9.956 1.00 89.62 103 ASP A O 1
ATOM 788 N N . ARG A 1 104 ? -11.981 8.310 9.288 1.00 90.00 104 ARG A N 1
ATOM 789 C CA . ARG A 1 104 ? -12.277 6.866 9.268 1.00 90.00 104 ARG A CA 1
ATOM 790 C C . ARG A 1 104 ? -11.620 6.121 10.424 1.00 90.00 104 ARG A C 1
ATOM 792 O O . ARG A 1 104 ? -11.139 4.998 10.266 1.00 90.00 104 ARG A O 1
ATOM 799 N N . ILE A 1 105 ? -11.611 6.737 11.602 1.00 90.94 105 ILE A N 1
ATOM 800 C CA . ILE A 1 105 ? -11.082 6.133 12.826 1.00 90.94 105 ILE A CA 1
ATOM 801 C C . ILE A 1 105 ? -12.218 5.461 13.597 1.00 90.94 105 ILE A C 1
ATOM 803 O O . ILE A 1 105 ? -13.217 6.089 13.949 1.00 90.94 105 ILE A O 1
ATOM 807 N N . ALA A 1 106 ? -12.041 4.172 13.891 1.00 91.88 106 ALA A N 1
ATOM 808 C CA . ALA A 1 106 ? -13.000 3.381 14.648 1.00 91.88 106 ALA A CA 1
ATOM 809 C C . ALA A 1 106 ? -12.369 2.825 15.932 1.00 91.88 106 ALA A C 1
ATOM 811 O O . ALA A 1 106 ? -11.291 2.226 15.907 1.00 9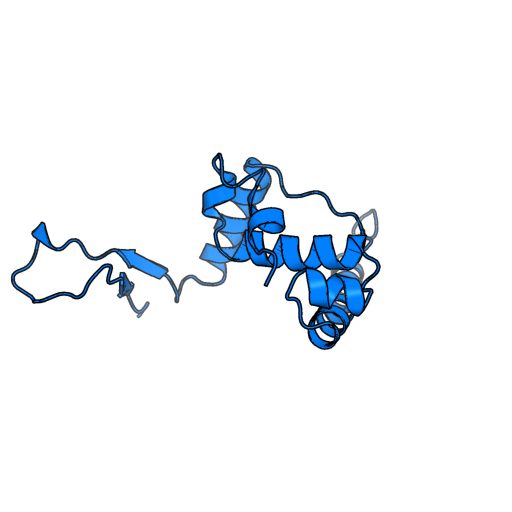1.88 106 ALA A O 1
ATOM 812 N N . LYS A 1 107 ? -13.057 2.987 17.063 1.00 90.94 107 LYS A N 1
ATOM 813 C CA . LYS A 1 107 ? -12.682 2.414 18.359 1.00 90.94 107 LYS A CA 1
ATOM 814 C C . LYS A 1 107 ? -13.473 1.131 18.592 1.00 90.94 107 LYS A C 1
ATOM 816 O O . LYS A 1 107 ? -14.679 1.089 18.366 1.00 90.94 107 LYS A O 1
ATOM 821 N N . ARG A 1 108 ? -12.805 0.077 19.063 1.00 90.44 108 ARG A N 1
ATOM 822 C CA . ARG A 1 108 ? -13.483 -1.160 19.472 1.00 90.44 108 ARG A CA 1
ATOM 823 C C . ARG A 1 108 ? -14.397 -0.868 20.664 1.00 90.44 108 ARG A C 1
ATOM 825 O O . ARG A 1 108 ? -13.941 -0.262 21.633 1.00 90.44 108 ARG A O 1
ATOM 832 N N . VAL A 1 109 ? -15.653 -1.305 20.591 1.00 88.88 109 VAL A N 1
ATOM 833 C CA . VAL A 1 109 ? -16.620 -1.081 21.673 1.00 88.88 109 VAL A CA 1
ATOM 834 C C . VAL A 1 109 ? -16.295 -1.996 22.851 1.00 88.88 109 VAL A C 1
ATOM 836 O O . VAL A 1 109 ? -16.162 -3.214 22.680 1.00 88.88 109 VAL A O 1
ATOM 839 N N . ASP A 1 110 ? -16.155 -1.402 24.035 1.00 84.12 110 ASP A N 1
ATOM 840 C CA . ASP A 1 110 ? -16.080 -2.144 25.288 1.00 84.12 110 ASP A CA 1
ATOM 841 C C . ASP A 1 110 ? -17.498 -2.421 25.781 1.00 84.12 110 ASP A C 1
ATOM 843 O O . ASP A 1 110 ? -18.273 -1.504 26.035 1.00 84.12 110 ASP A O 1
ATOM 847 N N . ARG A 1 111 ? -17.843 -3.702 25.880 1.00 72.62 111 ARG A N 1
ATOM 848 C CA . ARG A 1 111 ? -19.180 -4.136 26.293 1.00 72.62 111 ARG A CA 1
ATOM 849 C C . ARG A 1 111 ? -19.372 -4.193 27.790 1.00 72.62 111 ARG A C 1
ATOM 851 O O . ARG A 1 111 ? -20.494 -4.354 28.236 1.00 72.62 111 ARG A O 1
ATOM 858 N N . SER A 1 112 ? -18.288 -4.133 28.554 1.00 73.56 112 SER A N 1
ATOM 859 C CA . SER A 1 112 ? -18.375 -4.167 30.012 1.00 73.56 112 SER A CA 1
ATOM 860 C C . SER A 1 112 ? -18.860 -2.838 30.601 1.00 73.56 112 SER A C 1
ATOM 862 O O . SER A 1 112 ? -19.199 -2.783 31.777 1.00 73.56 112 SER A O 1
ATOM 864 N N . ALA A 1 113 ? -18.903 -1.779 29.785 1.00 65.81 113 ALA A N 1
ATOM 865 C CA . ALA A 1 113 ? -19.135 -0.410 30.222 1.00 65.81 113 ALA A CA 1
ATOM 866 C C . ALA A 1 113 ? -20.544 0.142 29.919 1.00 65.81 113 ALA A C 1
ATOM 868 O O . ALA A 1 113 ? -20.800 1.295 30.258 1.00 65.81 113 ALA A O 1
ATOM 869 N N . GLY A 1 114 ? -21.445 -0.617 29.280 1.00 64.44 114 GLY A N 1
ATOM 870 C CA . GLY A 1 114 ? -22.774 -0.117 28.903 1.00 64.44 114 GLY A CA 1
ATOM 871 C C . GLY A 1 114 ? -23.874 -1.177 28.940 1.00 64.44 114 GLY A C 1
ATOM 872 O O . GLY A 1 114 ? -23.605 -2.352 28.713 1.00 64.44 114 GLY A O 1
ATOM 873 N N . ASP A 1 115 ? -25.106 -0.728 29.195 1.00 64.75 115 ASP A N 1
ATOM 874 C CA . ASP A 1 115 ? -26.333 -1.548 29.224 1.00 64.75 115 ASP A CA 1
ATOM 875 C C . ASP A 1 115 ? -26.914 -1.837 27.822 1.00 64.75 115 ASP A C 1
ATOM 877 O O . ASP A 1 115 ? -27.902 -2.558 27.688 1.00 64.75 115 ASP A O 1
ATOM 881 N N . GLU A 1 116 ? -26.327 -1.283 26.755 1.00 74.19 116 GLU A N 1
ATOM 882 C CA . GLU A 1 116 ? -26.812 -1.479 25.385 1.00 74.19 116 GLU A CA 1
ATOM 883 C C . GLU A 1 116 ? -26.349 -2.814 24.778 1.00 74.19 116 GLU A C 1
ATOM 885 O O . GLU A 1 116 ? -25.186 -3.220 24.879 1.00 74.19 116 GLU A O 1
ATOM 890 N N . GLU A 1 117 ? -27.258 -3.482 24.063 1.00 78.38 117 GLU A N 1
ATOM 891 C CA . GLU A 1 117 ? -26.996 -4.761 23.402 1.00 78.38 117 GLU A CA 1
ATOM 892 C C . GLU A 1 117 ? -26.123 -4.569 22.141 1.00 78.38 117 GLU A C 1
ATOM 894 O O . GLU A 1 117 ? -26.599 -4.430 21.013 1.00 78.38 117 GLU A O 1
ATOM 899 N N . VAL A 1 118 ? -24.798 -4.525 22.325 1.00 81.31 118 VAL A N 1
ATOM 900 C CA . VAL A 1 118 ? -23.838 -4.291 21.231 1.00 81.31 118 VAL A CA 1
ATOM 901 C C . VAL A 1 118 ? -23.359 -5.605 20.575 1.00 81.31 118 VAL A C 1
ATOM 903 O O . VAL A 1 118 ? -22.804 -6.480 21.257 1.00 81.31 118 VAL A O 1
ATOM 906 N N . PRO A 1 119 ? -23.422 -5.738 19.230 1.00 84.75 119 PRO A N 1
ATOM 907 C CA . PRO A 1 119 ? -23.009 -6.946 18.515 1.00 84.75 119 PRO A CA 1
ATOM 908 C C . PRO A 1 119 ? -21.550 -7.385 18.694 1.00 84.75 119 PRO A C 1
ATOM 910 O O . PRO A 1 119 ? -20.627 -6.580 18.876 1.00 84.75 119 PRO A O 1
ATOM 913 N N . LYS A 1 120 ? -21.345 -8.710 18.546 1.00 84.88 120 LYS A N 1
ATOM 914 C CA . LYS A 1 120 ? -20.091 -9.456 18.243 1.00 84.88 120 LYS A CA 1
ATOM 915 C C . LYS A 1 120 ? -18.909 -8.659 17.629 1.00 84.88 120 LYS A C 1
ATOM 917 O O . LYS A 1 120 ? -18.882 -8.581 16.417 1.00 84.88 120 LYS A O 1
ATOM 922 N N . GLY A 1 121 ? -17.934 -8.109 18.365 1.00 86.81 121 GLY A N 1
ATOM 923 C CA . GLY A 1 121 ? -16.777 -7.424 17.765 1.00 86.81 121 GLY A CA 1
ATOM 924 C C . GLY A 1 121 ? -17.067 -6.069 17.104 1.00 86.81 121 GLY A C 1
ATOM 925 O O . GLY A 1 121 ? -16.346 -5.696 16.185 1.00 86.81 121 GLY A O 1
ATOM 926 N N . ALA A 1 122 ? -18.095 -5.342 17.550 1.00 89.81 122 ALA A N 1
ATOM 927 C CA . ALA A 1 122 ? -18.426 -4.030 17.003 1.00 89.81 122 ALA A CA 1
ATOM 928 C C . ALA A 1 122 ? -17.319 -2.974 17.203 1.00 89.81 122 ALA A C 1
ATOM 930 O O . ALA A 1 122 ? -16.581 -2.968 18.197 1.00 89.81 122 ALA A O 1
ATOM 931 N N . TYR A 1 123 ? -17.274 -2.040 16.256 1.00 92.50 123 TYR A N 1
ATOM 932 C CA . TYR A 1 123 ? -16.455 -0.836 16.286 1.00 92.50 123 TYR A CA 1
ATOM 933 C C . TYR A 1 123 ? -17.359 0.389 16.146 1.00 92.50 123 TYR A C 1
ATOM 935 O O . TYR A 1 123 ? -18.343 0.353 15.411 1.00 92.50 123 TYR A O 1
ATOM 943 N N . GLN A 1 124 ? -17.003 1.471 16.828 1.00 90.19 124 GLN A N 1
ATOM 944 C CA . GLN A 1 124 ? -17.702 2.749 16.780 1.00 90.19 124 GLN A CA 1
ATOM 945 C C . GLN A 1 124 ? -16.788 3.812 16.173 1.00 90.19 124 GLN A C 1
ATOM 947 O O . GLN A 1 124 ? -15.644 3.973 16.599 1.00 90.19 124 GLN A O 1
ATOM 952 N N . THR A 1 125 ? -17.294 4.539 15.182 1.00 91.00 125 THR A N 1
ATOM 953 C CA . THR A 1 125 ? -16.603 5.671 14.551 1.00 91.00 125 THR A CA 1
ATOM 954 C C . THR A 1 125 ? -17.110 6.982 15.130 1.00 91.00 125 THR A C 1
ATOM 956 O O . THR A 1 125 ? -18.323 7.199 15.180 1.00 91.00 125 THR A O 1
ATOM 959 N N . THR A 1 126 ? -16.204 7.879 15.503 1.00 81.81 126 THR A N 1
ATOM 960 C CA . THR A 1 126 ? -16.571 9.250 15.875 1.00 81.81 126 THR A CA 1
ATOM 961 C C . THR A 1 126 ? -16.552 10.109 14.619 1.00 81.81 126 THR A C 1
ATOM 963 O O . THR A 1 126 ? -15.545 10.144 13.918 1.00 81.81 126 THR A O 1
ATOM 966 N N . LYS A 1 127 ? -17.650 10.806 14.320 1.00 78.38 127 LYS A N 1
ATOM 967 C CA . LYS A 1 127 ? -17.641 11.815 13.256 1.00 78.38 127 LYS A CA 1
ATOM 968 C C . LYS A 1 127 ? -16.884 13.039 13.765 1.00 78.38 127 LYS A C 1
ATOM 970 O O . LYS A 1 127 ? -17.234 13.565 14.820 1.00 78.38 127 LYS A O 1
ATOM 975 N N . LEU A 1 128 ? -15.854 13.460 13.037 1.00 70.19 128 LEU A N 1
ATOM 976 C CA . LEU A 1 128 ? -15.235 14.766 13.252 1.00 70.19 128 LEU A CA 1
ATOM 977 C C . LEU A 1 128 ? -16.278 15.829 12.869 1.00 70.19 128 LEU A C 1
ATOM 979 O O . LEU A 1 128 ? -16.859 15.736 11.785 1.00 70.19 128 LEU A O 1
ATOM 983 N N . GLN A 1 129 ? -16.590 16.730 13.805 1.00 63.84 129 GLN A N 1
ATOM 984 C CA . GLN A 1 129 ? -17.504 17.860 13.594 1.00 63.84 129 GLN A CA 1
ATOM 985 C C . GLN A 1 129 ? -16.846 18.949 12.751 1.00 63.84 129 GLN A C 1
ATOM 987 O O . GLN A 1 129 ? -15.615 19.131 12.900 1.00 63.84 129 GLN A O 1
#

Secondary structure (DSSP, 8-state):
---TTTTTTTTSSSGGGGGTHHHHHHHHHHHHHHTTT-HHHHHHTT--HHHHHHHHHHHHHHHHHHHHHS--SSPPP--TTPPPPPHHHHHHHHHHHHHHTGGG-EEEPPGGG-SS---TT-EEEPPP-

Radius of gyration: 18.79 Å; Cα contacts (8 Å, |Δi|>4): 91; chains: 1; bounding box: 46×41×46 Å

Organism: NCBI:txid51022

Mean predicted aligned error: 8.25 Å

Sequence (129 aa):
CLPFELLNAATFQGPGRRLGDLLVLMRAVTGSEAEKMDPEACAKLGLRHKAMMEIRRLRTQLTNIVNTSFKQADNVTMDPNLPPPTDAQAQMLRQMMVAGLADRIAKRVDRSAGDEEVPKGAYQTTKLQ

Nearest PDB structures (foldseek):
  7mqa-assembly1_NS  TM=9.090E-01  e=5.025E-05  Homo sapiens

Foldseek 3Di:
DDDPCVLPPPPCPDLLVVLPVVLSVVSLQLQCLVVVLDPVSCVNNVHDSVVSVVVVVVVVVVLVVCCVVDVDPDRDDDDSNDDRDDSVRSVVVVVVVCVVVVQPDWDFDDPVPDPDDDDDRDTDGDGDD

Solvent-accessible surface area (backbone atoms only — not comparable to full-atom values): 7980 Å² total; per-residue (Å²): 142,65,59,80,54,79,84,48,74,86,56,72,68,63,74,40,36,78,40,47,68,59,52,54,53,54,45,54,52,36,54,35,41,68,54,71,60,38,59,66,60,22,52,56,72,73,41,61,45,73,58,53,54,51,50,52,54,51,51,53,51,52,43,50,51,49,45,71,73,44,87,56,99,65,78,75,72,89,66,56,78,58,72,83,73,51,51,69,52,31,50,52,52,42,51,53,49,47,69,76,39,62,73,73,46,66,46,73,64,70,71,91,79,54,94,68,94,72,64,92,87,45,66,48,66,61,79,78,129